Protein AF-A0ABD8AJV1-F1 (afdb_monomer)

Radius of gyration: 17.56 Å; Cα contacts (8 Å, |Δi|>4): 87; chains: 1; bounding box: 35×38×53 Å

Mean predicted aligned error: 6.17 Å

Nearest PDB structures (foldseek):
  8u0g-assembly1_B  TM=7.318E-01  e=7.809E-04  Deinococcus radiodurans R1 = ATCC 13939 = DSM 20539
  7udi-assembly1_B  TM=6.823E-01  e=1.350E-03  Deinococcus radiodurans

Foldseek 3Di:
DVVVVVVVLVVVCVVPVVSVVVVVQVVVVVVVDDPVLVVLVVVLVVLLVLLQVLQCVQEVDDDPLSLVLLQLLCCVPVVDGPVVVCVVLVHDPDDVLSVDDSVSSVSSSVSSNQLSVQCVVVVQHDRVSSSVSD

Solvent-accessible surface area (backbone atoms only — not comparable to full-atom values): 7557 Å² total; per-residue (Å²): 113,66,69,63,50,56,53,48,53,54,50,52,32,68,78,37,59,64,54,50,53,51,51,52,52,50,56,45,45,75,72,70,52,50,70,69,60,50,51,54,51,53,52,47,50,50,47,47,46,56,33,51,51,53,49,42,75,49,44,80,61,82,65,63,55,55,53,50,51,54,31,48,47,41,23,69,78,69,74,35,41,62,65,57,48,28,55,73,73,70,46,87,84,66,61,62,82,82,72,51,57,71,68,64,49,52,53,51,41,49,52,39,49,51,29,37,54,44,35,65,74,69,62,44,59,39,70,77,45,49,57,74,38,96

Secondary structure (DSSP, 8-state):
-HHHHHHHHHHHHHH-THHHHHHHHHHHHHTT--HHHHHHHHHHHHHHHHHHHHHHHHH---SHHHHHHHHHHHHHHHSS-HHHHHHHTT-SSS-TGGGS-HHHHHHHHHHHHHHHHHHHHHT--SHHHHGGG-

Sequence (134 aa):
MWLAQVGKEGIDEIIDPELIIDRALETYLKKGYTREWINQRLQAIQVRKELTDTWQDHSKKQGKECAILTNEITKAWLGMTIREYKDYKGLKKENLRDNIITTELILNMLAEAVTKDITNAINHLGLEENKKSI

Organism: NCBI:txid171284

Structure (mmCIF, N/CA/C/O backbone):
data_AF-A0ABD8AJV1-F1
#
_entry.id   AF-A0ABD8AJV1-F1
#
loop_
_atom_site.group_PDB
_atom_site.id
_atom_site.type_symbol
_atom_site.label_atom_id
_atom_site.label_alt_id
_atom_site.label_comp_id
_atom_site.label_asym_id
_atom_site.label_entity_id
_atom_site.label_seq_id
_atom_site.pdbx_PDB_ins_code
_atom_site.Cartn_x
_atom_site.Cartn_y
_atom_site.Cartn_z
_atom_site.occupancy
_atom_site.B_iso_or_equiv
_atom_site.auth_seq_id
_atom_site.auth_comp_id
_atom_site.auth_asym_id
_atom_site.auth_atom_id
_atom_site.pdbx_PDB_model_num
ATOM 1 N N . MET A 1 1 ? -3.723 -3.968 34.812 1.00 69.69 1 MET A N 1
ATOM 2 C CA . MET A 1 1 ? -4.783 -4.819 34.225 1.00 69.69 1 MET A CA 1
ATOM 3 C C . MET A 1 1 ? -4.869 -4.693 32.699 1.00 69.69 1 MET A C 1
ATOM 5 O O . MET A 1 1 ? -5.103 -5.698 32.054 1.00 69.69 1 MET A O 1
ATOM 9 N N . TRP A 1 2 ? -4.583 -3.523 32.109 1.00 84.81 2 TRP A N 1
ATOM 10 C CA . TRP A 1 2 ? -4.609 -3.300 30.650 1.00 84.81 2 TRP A CA 1
ATOM 11 C C . TRP A 1 2 ? -3.722 -4.250 29.816 1.00 84.81 2 TRP A C 1
ATOM 13 O O . TRP A 1 2 ? -4.202 -4.854 28.868 1.00 84.81 2 TRP A O 1
ATOM 23 N N . LEU A 1 3 ? -2.461 -4.470 30.212 1.00 83.44 3 LEU A N 1
ATOM 24 C CA . LEU A 1 3 ? -1.544 -5.365 29.481 1.00 83.44 3 LEU A CA 1
ATOM 25 C C . LEU A 1 3 ? -2.030 -6.823 29.410 1.00 83.44 3 LEU A C 1
ATOM 27 O O . LEU A 1 3 ? -1.814 -7.489 28.405 1.00 83.44 3 LEU A O 1
ATOM 31 N N . ALA A 1 4 ? -2.700 -7.314 30.457 1.00 83.81 4 ALA A N 1
ATOM 32 C CA . ALA A 1 4 ? -3.247 -8.671 30.478 1.00 83.81 4 ALA A CA 1
ATOM 33 C C . ALA A 1 4 ? -4.450 -8.815 29.532 1.00 83.81 4 ALA A C 1
ATOM 35 O O . ALA A 1 4 ? -4.641 -9.869 28.937 1.00 83.81 4 ALA A O 1
ATOM 36 N N . GLN A 1 5 ? -5.231 -7.745 29.368 1.00 80.75 5 GLN A N 1
ATOM 37 C CA . GLN A 1 5 ? -6.359 -7.711 28.446 1.00 80.75 5 GLN A CA 1
ATOM 38 C C . GLN A 1 5 ? -5.891 -7.657 26.987 1.00 80.75 5 GLN A C 1
ATOM 40 O O . GLN A 1 5 ? -6.308 -8.493 26.197 1.00 80.75 5 GLN A O 1
ATOM 45 N N . VAL A 1 6 ? -4.944 -6.770 26.662 1.00 84.62 6 VAL A N 1
ATOM 46 C CA . VAL A 1 6 ? -4.343 -6.693 25.316 1.00 84.62 6 VAL A CA 1
ATOM 47 C C . VAL A 1 6 ? -3.626 -8.000 24.952 1.00 84.62 6 VAL A C 1
ATOM 49 O O . VAL A 1 6 ? -3.702 -8.459 23.817 1.00 84.62 6 VAL A O 1
ATOM 52 N N . GLY A 1 7 ? -2.954 -8.635 25.921 1.00 84.25 7 GLY A N 1
ATOM 53 C CA . GLY A 1 7 ? -2.319 -9.938 25.718 1.00 84.25 7 GLY A CA 1
ATOM 54 C C . GLY A 1 7 ? -3.323 -11.053 25.419 1.00 84.25 7 GLY A C 1
ATOM 55 O O . GLY A 1 7 ? -3.055 -11.893 24.567 1.00 84.25 7 GLY A O 1
ATOM 56 N N . LYS A 1 8 ? -4.488 -11.042 26.078 1.00 86.31 8 LYS A N 1
ATOM 57 C CA . LYS A 1 8 ? -5.573 -11.983 25.789 1.00 86.31 8 LYS A CA 1
ATOM 58 C C . LYS A 1 8 ? -6.163 -11.749 24.397 1.00 86.31 8 LYS A C 1
ATOM 60 O O . LYS A 1 8 ? -6.253 -12.700 23.635 1.00 86.31 8 LYS A O 1
ATOM 65 N N . GLU A 1 9 ? -6.493 -10.503 24.058 1.00 84.44 9 GLU A N 1
ATOM 66 C CA . GLU A 1 9 ? -7.009 -10.130 22.731 1.00 84.44 9 GLU A CA 1
ATOM 67 C C . GLU A 1 9 ? -6.053 -10.582 21.616 1.00 84.44 9 GLU A C 1
ATOM 69 O O . GLU A 1 9 ? -6.489 -11.146 20.621 1.00 84.44 9 GLU A O 1
ATOM 74 N N . GLY A 1 10 ? -4.739 -10.433 21.815 1.00 85.44 10 GLY A N 1
ATOM 75 C CA . GLY A 1 10 ? -3.739 -10.931 20.869 1.00 85.44 10 GLY A CA 1
ATOM 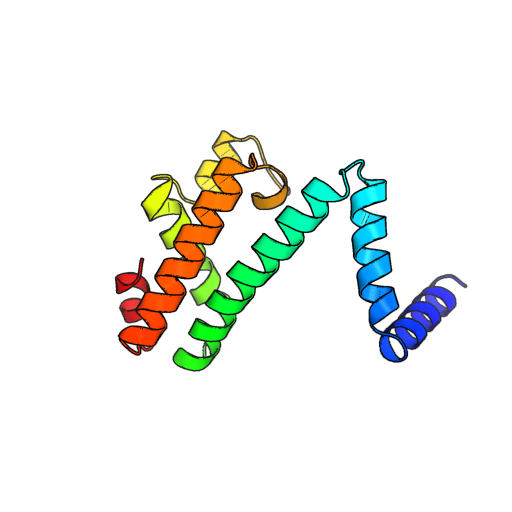76 C C . GLY A 1 10 ? -3.694 -12.460 20.739 1.00 85.44 10 GLY A C 1
ATOM 77 O O . GLY A 1 10 ? -3.458 -12.963 19.647 1.00 85.44 10 GLY A O 1
ATOM 78 N N . ILE A 1 11 ? -3.918 -13.212 21.823 1.00 86.75 11 ILE A N 1
ATOM 79 C CA . ILE A 1 11 ? -4.009 -14.684 21.766 1.00 86.75 11 ILE A CA 1
ATOM 80 C C . ILE A 1 11 ? -5.282 -15.107 21.033 1.00 86.75 11 ILE A C 1
ATOM 82 O O . ILE A 1 11 ? -5.217 -15.977 20.167 1.00 86.75 11 ILE A O 1
ATOM 86 N N . ASP A 1 12 ? -6.411 -14.476 21.354 1.00 87.88 12 ASP A N 1
ATOM 87 C CA . ASP A 1 12 ? -7.696 -14.745 20.711 1.00 87.88 12 ASP A CA 1
ATOM 88 C C . ASP A 1 12 ? -7.599 -14.460 19.196 1.00 87.88 12 ASP A C 1
ATOM 90 O O . ASP A 1 12 ? -8.023 -15.284 18.397 1.00 87.88 12 ASP A O 1
ATOM 94 N N . GLU A 1 13 ? -6.920 -13.381 18.790 1.00 88.44 13 GLU A N 1
ATOM 95 C CA . GLU A 1 13 ? -6.627 -13.041 17.384 1.00 88.44 13 GLU A CA 1
ATOM 96 C C . GLU A 1 13 ? -5.690 -14.030 16.665 1.00 88.44 13 GLU A C 1
ATOM 98 O O . GLU A 1 13 ? -5.756 -14.171 15.445 1.00 88.44 13 GLU A O 1
ATOM 103 N N . ILE A 1 14 ? -4.792 -14.710 17.387 1.00 87.50 14 ILE A N 1
ATOM 104 C CA . ILE A 1 14 ? -3.940 -15.765 16.808 1.00 87.50 14 ILE A CA 1
ATOM 105 C C . ILE A 1 14 ? -4.755 -17.042 16.573 1.00 87.50 14 ILE A C 1
ATOM 107 O O . ILE A 1 14 ? -4.516 -17.752 15.595 1.00 87.50 14 ILE A O 1
ATOM 111 N N . ILE A 1 15 ? -5.686 -17.347 17.480 1.00 90.50 15 ILE A N 1
ATOM 112 C CA . ILE A 1 15 ? -6.565 -18.519 17.393 1.00 90.50 15 ILE A CA 1
ATOM 113 C C . ILE A 1 15 ? -7.638 -18.303 16.321 1.00 90.50 15 ILE A C 1
ATOM 115 O O . ILE A 1 15 ? -7.924 -19.224 15.556 1.00 90.50 15 ILE A O 1
ATOM 119 N N . ASP A 1 16 ? -8.192 -17.094 16.253 1.00 91.25 16 ASP A N 1
ATOM 120 C CA . ASP A 1 16 ? -9.205 -16.674 15.293 1.00 91.25 16 ASP A CA 1
ATOM 121 C C . ASP A 1 16 ? -8.744 -15.420 14.519 1.00 91.25 16 ASP A C 1
ATOM 123 O O . ASP A 1 16 ? -8.984 -14.281 14.938 1.00 91.25 16 ASP A O 1
ATOM 127 N N . PRO A 1 17 ? -8.074 -15.610 13.366 1.00 87.75 17 PRO A N 1
ATOM 128 C CA . PRO A 1 17 ? -7.614 -14.509 12.526 1.00 87.75 17 PRO A CA 1
ATOM 129 C C . PRO A 1 17 ? -8.731 -13.606 11.985 1.00 87.75 17 PRO A C 1
ATOM 131 O O . PRO A 1 17 ? -8.435 -12.473 11.589 1.00 87.75 17 PRO A O 1
ATOM 134 N N . GLU A 1 18 ? -9.995 -14.053 11.950 1.00 88.25 18 GLU A N 1
ATOM 135 C CA . GLU A 1 18 ? -11.116 -13.213 11.499 1.00 88.25 18 GLU A CA 1
ATOM 136 C C . GLU A 1 18 ? -11.318 -12.013 12.434 1.00 88.25 18 GLU A C 1
ATOM 138 O O . GLU A 1 18 ? -11.587 -10.905 11.961 1.00 88.25 18 GLU A O 1
ATOM 143 N N . LEU A 1 19 ? -11.030 -12.172 13.734 1.00 89.06 19 LEU A N 1
ATOM 144 C CA . LEU A 1 19 ? -11.075 -11.082 14.717 1.00 89.06 19 LEU A CA 1
ATOM 145 C C . LEU A 1 19 ? -10.148 -9.914 14.349 1.00 89.06 19 LEU A C 1
ATOM 147 O O . LEU A 1 19 ? -10.471 -8.750 14.606 1.00 89.06 19 LEU A O 1
ATOM 151 N N . ILE A 1 20 ? -9.012 -10.190 13.699 1.00 88.31 20 ILE A N 1
ATOM 152 C CA . ILE A 1 20 ? -8.086 -9.147 13.233 1.00 88.31 20 ILE A CA 1
ATOM 153 C C . ILE A 1 20 ? -8.734 -8.3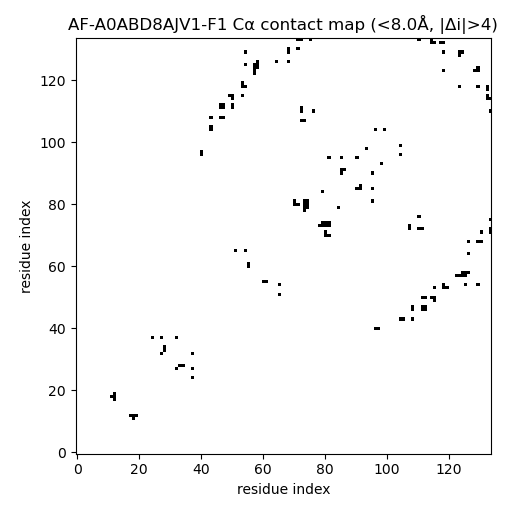18 12.120 1.00 88.31 20 ILE A C 1
ATOM 155 O O . ILE A 1 20 ? -8.590 -7.090 12.100 1.00 88.31 20 ILE A O 1
ATOM 159 N N . ILE A 1 21 ? -9.439 -8.978 11.198 1.00 86.38 21 ILE A N 1
ATOM 160 C CA . ILE A 1 21 ? -10.132 -8.323 10.086 1.00 86.38 21 ILE A CA 1
ATOM 161 C C . ILE A 1 21 ? -11.292 -7.483 10.619 1.00 86.38 21 ILE A C 1
ATOM 163 O O . ILE A 1 21 ? -11.397 -6.305 10.268 1.00 86.38 21 ILE A O 1
ATOM 167 N N . ASP A 1 22 ? -12.091 -8.030 11.532 1.00 88.62 22 ASP A N 1
ATOM 168 C CA . ASP A 1 22 ? -13.197 -7.309 12.162 1.00 88.62 22 ASP A CA 1
ATOM 169 C C . ASP A 1 22 ? -12.715 -6.080 12.934 1.00 88.62 22 ASP A C 1
ATOM 171 O O . ASP A 1 22 ? -13.262 -4.984 12.769 1.00 88.62 22 ASP A O 1
ATOM 175 N N . ARG A 1 23 ? -11.624 -6.200 13.700 1.00 89.19 23 ARG A N 1
ATOM 176 C CA . ARG A 1 23 ? -11.010 -5.057 14.393 1.00 89.19 23 ARG A CA 1
ATOM 177 C C . ARG A 1 23 ? -10.502 -3.999 13.413 1.00 89.19 23 ARG A C 1
ATOM 179 O O . ARG A 1 23 ? -10.633 -2.796 13.673 1.00 89.19 23 ARG A O 1
ATOM 186 N N . ALA A 1 24 ? -9.916 -4.414 12.289 1.00 86.88 24 ALA A N 1
ATOM 187 C CA . ALA A 1 24 ? -9.469 -3.490 11.251 1.00 86.88 24 ALA A CA 1
ATOM 188 C C . ALA A 1 24 ? -10.658 -2.725 10.644 1.00 86.88 24 ALA A C 1
ATOM 190 O O . ALA A 1 24 ? -10.612 -1.493 10.564 1.00 86.88 24 ALA A O 1
ATOM 191 N N . LEU A 1 25 ? -11.744 -3.422 10.296 1.00 90.31 25 LEU A N 1
ATOM 192 C CA . LEU A 1 25 ? -12.984 -2.817 9.801 1.00 90.31 25 LEU A CA 1
ATOM 193 C C . LEU A 1 25 ? -13.585 -1.847 10.825 1.00 90.31 25 LEU A C 1
ATOM 195 O O . LEU A 1 25 ? -13.899 -0.704 10.485 1.00 90.31 25 LEU A O 1
ATOM 199 N N . GLU A 1 26 ? -13.690 -2.261 12.087 1.00 91.50 26 GLU A N 1
ATOM 200 C CA . GLU A 1 26 ? -14.228 -1.435 13.169 1.00 91.50 26 GLU A CA 1
ATOM 201 C C . GLU A 1 26 ? -13.395 -0.161 13.377 1.00 91.50 26 GLU A C 1
ATOM 203 O O . GLU A 1 26 ? -13.942 0.924 13.581 1.00 91.50 26 GLU A O 1
ATOM 208 N N . THR A 1 27 ? -12.069 -0.258 13.251 1.00 91.75 27 THR A N 1
ATOM 209 C CA . THR A 1 27 ? -11.160 0.893 13.346 1.00 91.75 27 THR A CA 1
ATOM 210 C C . THR A 1 27 ? -11.447 1.932 12.264 1.00 91.75 27 THR A C 1
ATOM 212 O O . THR A 1 27 ? -11.459 3.132 12.552 1.00 91.75 27 THR A O 1
ATOM 215 N N . TYR A 1 28 ? -11.701 1.507 11.025 1.00 90.56 28 TYR A N 1
ATOM 216 C CA . TYR A 1 28 ? -12.077 2.434 9.958 1.00 90.56 28 TYR A CA 1
ATOM 217 C C . TYR A 1 28 ? -13.494 2.995 10.144 1.00 90.56 28 TYR A C 1
ATOM 219 O O . TYR A 1 28 ? -13.703 4.191 9.934 1.00 90.56 28 TYR A O 1
ATOM 227 N N . LEU A 1 29 ? -14.451 2.180 10.595 1.00 93.06 29 LEU A N 1
ATOM 228 C CA . LEU A 1 29 ? -15.814 2.638 10.890 1.00 93.06 29 LEU A CA 1
ATOM 229 C C . LEU A 1 29 ? -15.831 3.698 12.000 1.00 93.06 29 LEU A C 1
ATOM 231 O O . LEU A 1 29 ? -16.502 4.719 11.863 1.00 93.06 29 LEU A O 1
ATOM 235 N N . LYS A 1 30 ? -15.031 3.518 13.059 1.00 94.12 30 LYS A N 1
ATOM 236 C CA . LYS A 1 30 ? -14.858 4.500 14.148 1.00 94.12 30 LYS A CA 1
ATOM 237 C C . LYS A 1 30 ? -14.294 5.841 13.666 1.00 94.12 30 LYS A C 1
ATOM 239 O O . LYS A 1 30 ? -14.520 6.859 14.312 1.00 94.12 30 LYS A O 1
ATOM 244 N N . LYS A 1 31 ? -13.594 5.864 12.526 1.00 89.81 31 LYS A N 1
ATOM 245 C CA . LYS A 1 31 ? -13.124 7.096 11.867 1.00 89.81 31 LYS A CA 1
ATOM 246 C C . LYS A 1 31 ? -14.184 7.758 10.974 1.00 89.81 31 LYS A C 1
ATOM 248 O O . LYS A 1 31 ? -13.908 8.809 10.405 1.00 89.81 31 LYS A O 1
ATOM 253 N N . GLY A 1 32 ? -15.378 7.174 10.858 1.00 92.44 32 GLY A N 1
ATOM 254 C CA . GLY A 1 32 ? -16.497 7.716 10.083 1.00 92.44 32 GLY A CA 1
ATOM 255 C C . GLY A 1 32 ? -16.500 7.330 8.602 1.00 92.44 32 GLY A C 1
ATOM 256 O O . GLY A 1 32 ? -17.280 7.891 7.834 1.00 92.44 32 GLY A O 1
ATOM 257 N N . TYR A 1 33 ? -15.652 6.389 8.177 1.00 91.94 33 TYR A N 1
ATOM 258 C CA . TYR A 1 33 ? -15.638 5.926 6.788 1.00 91.94 33 TYR A CA 1
ATOM 259 C C . TYR A 1 33 ? -16.803 4.975 6.493 1.00 91.94 33 TYR A C 1
ATOM 261 O O . TYR A 1 33 ? -17.207 4.172 7.334 1.00 91.94 33 TYR A O 1
ATOM 269 N N . THR A 1 34 ? -17.333 5.037 5.270 1.00 92.88 34 THR A N 1
ATOM 270 C CA . THR A 1 34 ? -18.380 4.112 4.816 1.00 92.88 34 THR A CA 1
ATOM 271 C C . THR A 1 34 ? -17.791 2.733 4.523 1.00 92.88 34 THR A C 1
ATOM 273 O O . THR A 1 34 ? -16.632 2.613 4.132 1.00 92.88 34 THR A O 1
ATOM 276 N N . ARG A 1 35 ? -18.601 1.673 4.649 1.00 91.00 35 ARG A N 1
ATOM 277 C CA . ARG A 1 35 ? -18.177 0.304 4.297 1.00 91.00 35 ARG A CA 1
ATOM 278 C C . ARG A 1 35 ? -17.655 0.204 2.862 1.00 91.00 35 ARG A C 1
ATOM 280 O O . ARG A 1 35 ? -16.642 -0.438 2.630 1.00 91.00 35 ARG A O 1
ATOM 287 N N . GLU A 1 36 ? -18.312 0.890 1.929 1.00 91.50 36 GLU A N 1
ATOM 288 C CA . GLU A 1 36 ? -17.888 0.947 0.528 1.00 91.50 36 GLU A CA 1
ATOM 289 C C . GLU A 1 36 ? -16.484 1.548 0.381 1.00 91.50 36 GLU A C 1
ATOM 291 O O . GLU A 1 36 ? -15.613 0.960 -0.255 1.00 91.50 36 GLU A O 1
ATOM 296 N N . TRP A 1 37 ? -16.227 2.681 1.040 1.00 92.50 37 TRP A N 1
ATOM 297 C CA . TRP A 1 37 ? -14.907 3.307 1.035 1.00 92.50 37 TRP A CA 1
ATOM 298 C C . TRP A 1 37 ? -13.838 2.371 1.613 1.00 92.50 37 TRP A C 1
ATOM 300 O O . TRP A 1 37 ? -12.752 2.242 1.050 1.00 92.50 37 TRP A O 1
ATOM 310 N N . ILE A 1 38 ? -14.157 1.675 2.710 1.00 92.06 38 ILE A N 1
ATOM 311 C CA . ILE A 1 38 ? -13.243 0.728 3.362 1.00 92.06 38 ILE A CA 1
ATOM 312 C C . ILE A 1 38 ? -12.907 -0.425 2.415 1.00 92.06 38 ILE A C 1
ATOM 314 O O . ILE A 1 38 ? -11.732 -0.733 2.224 1.00 92.06 38 ILE A O 1
ATOM 318 N N . ASN A 1 39 ? -13.914 -1.009 1.764 1.00 91.06 39 ASN A N 1
ATOM 319 C CA . ASN A 1 39 ? -13.726 -2.097 0.806 1.00 91.06 39 ASN A CA 1
ATOM 320 C C . ASN A 1 39 ? -12.809 -1.683 -0.352 1.00 91.06 39 ASN A C 1
ATOM 322 O O . ASN A 1 39 ? -11.881 -2.417 -0.691 1.00 91.06 39 ASN A O 1
ATOM 326 N N . GLN A 1 40 ? -12.997 -0.480 -0.902 1.00 91.38 40 GLN A N 1
ATOM 327 C CA . GLN A 1 40 ? -12.125 0.055 -1.954 1.00 91.38 40 GLN A CA 1
ATOM 328 C C . GLN A 1 40 ? -10.671 0.198 -1.479 1.00 91.38 40 GLN A C 1
ATOM 330 O O . GLN A 1 40 ? -9.737 -0.126 -2.216 1.00 91.38 40 GLN A O 1
ATOM 335 N N . ARG A 1 41 ? -10.441 0.646 -0.236 1.00 91.00 41 ARG A N 1
ATOM 336 C CA . ARG A 1 41 ? -9.080 0.733 0.325 1.00 91.00 41 ARG A CA 1
ATOM 337 C C . ARG A 1 41 ? -8.457 -0.630 0.575 1.00 91.00 41 ARG A C 1
ATOM 339 O O . ARG A 1 41 ? -7.273 -0.794 0.295 1.00 91.00 41 ARG A O 1
ATOM 346 N N . LEU A 1 42 ? -9.230 -1.603 1.048 1.00 90.56 42 LEU A N 1
ATOM 347 C CA . LEU A 1 42 ? -8.747 -2.970 1.237 1.00 90.56 42 LEU A CA 1
ATOM 348 C C . LEU A 1 42 ? -8.338 -3.602 -0.100 1.00 90.56 42 LEU A C 1
ATOM 350 O O . LEU A 1 42 ? -7.250 -4.167 -0.194 1.00 90.56 42 LEU A O 1
ATOM 354 N N . GLN A 1 43 ? -9.132 -3.413 -1.158 1.00 91.81 43 GLN A N 1
ATOM 355 C CA . GLN A 1 43 ? -8.769 -3.845 -2.513 1.00 91.81 43 GLN A CA 1
ATOM 356 C C . GLN A 1 43 ? -7.491 -3.159 -3.012 1.00 91.81 43 GLN A C 1
ATOM 358 O O . GLN A 1 43 ? -6.598 -3.815 -3.544 1.00 91.81 43 GLN A O 1
ATOM 363 N N . ALA A 1 44 ? -7.350 -1.851 -2.791 1.00 91.25 44 ALA A N 1
ATOM 364 C CA . ALA A 1 44 ? -6.140 -1.128 -3.176 1.00 91.25 44 ALA A CA 1
ATOM 365 C C . ALA A 1 44 ? -4.890 -1.585 -2.407 1.00 91.25 44 ALA A C 1
ATOM 367 O O . ALA A 1 44 ? -3.782 -1.551 -2.946 1.00 91.25 44 ALA A O 1
ATOM 368 N N . ILE A 1 45 ? -5.041 -1.989 -1.142 1.00 90.56 45 ILE A N 1
ATOM 369 C CA . ILE A 1 45 ? -3.954 -2.581 -0.352 1.00 90.56 45 ILE A CA 1
ATOM 370 C C . ILE A 1 45 ? -3.565 -3.939 -0.936 1.00 90.56 45 ILE A C 1
ATOM 372 O O . ILE A 1 45 ? -2.370 -4.200 -1.077 1.00 90.56 45 ILE A O 1
ATOM 376 N N . GLN A 1 46 ? -4.547 -4.762 -1.306 1.00 91.94 46 GLN A N 1
ATOM 377 C CA . GLN A 1 46 ? -4.318 -6.068 -1.917 1.00 91.94 46 GLN A CA 1
ATOM 378 C C . GLN A 1 46 ? -3.542 -5.950 -3.236 1.00 91.94 46 GLN A C 1
ATOM 380 O O . GLN A 1 46 ? -2.498 -6.580 -3.376 1.00 91.94 46 GLN A O 1
ATOM 385 N N . VAL A 1 47 ? -3.971 -5.075 -4.154 1.00 92.88 47 VAL A N 1
ATOM 386 C CA . VAL A 1 47 ? -3.276 -4.855 -5.440 1.00 92.88 47 VAL A CA 1
ATOM 387 C C . VAL A 1 47 ? -1.823 -4.419 -5.231 1.00 92.88 47 VAL A C 1
ATOM 389 O O . VAL A 1 47 ? -0.910 -4.975 -5.841 1.00 92.88 47 VAL A O 1
ATOM 392 N N . ARG A 1 48 ? -1.576 -3.475 -4.313 1.00 90.94 48 ARG A N 1
ATOM 393 C CA . ARG A 1 48 ? -0.205 -3.060 -3.983 1.00 90.94 48 ARG A CA 1
ATOM 394 C C . ARG A 1 48 ? 0.616 -4.214 -3.419 1.00 90.94 48 ARG A C 1
ATOM 396 O O . ARG A 1 48 ? 1.793 -4.335 -3.747 1.00 90.94 48 ARG A O 1
ATOM 403 N N . LYS A 1 49 ? 0.016 -5.019 -2.539 1.00 91.25 49 LYS A N 1
ATOM 404 C CA . LYS A 1 49 ? 0.696 -6.145 -1.902 1.00 91.25 49 LYS A CA 1
ATOM 405 C C . LYS A 1 49 ? 1.162 -7.153 -2.948 1.00 91.25 49 LYS A C 1
ATOM 407 O O . LYS A 1 49 ? 2.324 -7.531 -2.927 1.00 91.25 49 LYS A O 1
ATOM 412 N N . GLU A 1 50 ? 0.311 -7.486 -3.911 1.00 92.31 50 GLU A N 1
ATOM 413 C CA . GLU A 1 50 ? 0.673 -8.393 -5.004 1.00 92.31 50 GLU A CA 1
ATOM 414 C C . GLU A 1 50 ? 1.864 -7.890 -5.828 1.00 92.31 50 GLU A C 1
ATOM 416 O O . GLU A 1 50 ? 2.747 -8.674 -6.176 1.00 92.31 50 GLU A O 1
ATOM 421 N N . LEU A 1 51 ? 1.921 -6.587 -6.115 1.00 90.00 51 LEU A N 1
ATOM 422 C CA . LEU A 1 51 ? 3.071 -5.989 -6.792 1.00 90.00 51 LEU A CA 1
ATOM 423 C C . LEU A 1 51 ? 4.342 -6.078 -5.936 1.00 90.00 51 LEU A C 1
ATOM 425 O O . LEU A 1 51 ? 5.396 -6.484 -6.424 1.00 90.00 51 LEU A O 1
ATOM 429 N N . THR A 1 52 ? 4.258 -5.711 -4.654 1.00 89.38 52 THR A N 1
ATOM 430 C CA . THR A 1 52 ? 5.428 -5.748 -3.768 1.00 89.38 52 THR A CA 1
ATOM 431 C C . THR A 1 52 ? 5.925 -7.165 -3.506 1.00 89.38 52 THR A C 1
ATOM 433 O O . THR A 1 52 ? 7.136 -7.352 -3.411 1.00 89.38 52 THR A O 1
ATOM 436 N N . ASP A 1 53 ? 5.018 -8.140 -3.433 1.00 89.25 53 ASP A N 1
ATOM 437 C CA . ASP A 1 53 ? 5.341 -9.561 -3.291 1.00 89.25 53 ASP A CA 1
ATOM 438 C C . ASP A 1 53 ? 6.056 -10.059 -4.561 1.00 89.25 53 ASP A C 1
ATOM 440 O O . ASP A 1 53 ? 7.116 -10.674 -4.467 1.00 89.25 53 ASP A O 1
ATOM 444 N N . THR A 1 54 ? 5.578 -9.662 -5.749 1.00 87.81 54 THR A N 1
ATOM 445 C CA . THR A 1 54 ? 6.235 -9.970 -7.036 1.00 87.81 54 THR A CA 1
ATOM 446 C C . THR A 1 54 ? 7.678 -9.456 -7.071 1.00 87.81 54 THR A C 1
ATOM 448 O O . THR A 1 54 ? 8.611 -10.189 -7.398 1.00 87.81 54 THR A O 1
ATOM 451 N N . TRP A 1 55 ? 7.910 -8.199 -6.679 1.00 85.50 55 TRP A N 1
ATOM 452 C CA . TRP A 1 55 ? 9.273 -7.664 -6.614 1.00 85.50 55 TRP A CA 1
ATOM 453 C C . TRP A 1 55 ? 10.135 -8.367 -5.574 1.00 85.50 55 TRP A C 1
ATOM 455 O O . TRP A 1 55 ? 11.317 -8.605 -5.820 1.00 85.50 55 TRP A O 1
ATOM 465 N N . GLN A 1 56 ? 9.563 -8.696 -4.418 1.00 84.19 56 GLN A N 1
ATOM 466 C CA . GLN A 1 56 ? 10.268 -9.394 -3.353 1.00 84.19 56 GLN A CA 1
ATOM 467 C C . GLN A 1 56 ? 10.765 -10.769 -3.812 1.00 84.19 56 GLN A C 1
ATOM 469 O O . GLN A 1 56 ? 11.923 -11.112 -3.542 1.00 84.19 56 GLN A O 1
ATOM 474 N N . ASP A 1 57 ? 9.928 -11.510 -4.532 1.00 84.06 57 ASP A N 1
ATOM 475 C CA . ASP A 1 57 ? 10.279 -12.812 -5.097 1.00 84.06 57 ASP A CA 1
ATOM 476 C C . ASP A 1 57 ? 11.401 -12.688 -6.143 1.00 84.06 57 ASP A C 1
ATOM 478 O O . ASP A 1 57 ? 12.290 -13.540 -6.211 1.00 84.06 57 ASP A O 1
ATOM 482 N N . HIS A 1 58 ? 11.426 -11.582 -6.894 1.00 76.31 58 HIS A N 1
ATOM 483 C CA . HIS A 1 58 ? 12.404 -11.332 -7.955 1.00 76.31 58 HIS A CA 1
ATOM 484 C C . HIS A 1 58 ? 13.742 -10.739 -7.466 1.00 76.31 58 HIS A C 1
ATOM 486 O O . HIS A 1 58 ? 14.781 -11.016 -8.067 1.00 76.31 58 HIS A O 1
ATOM 492 N N . SER A 1 59 ? 13.777 -9.915 -6.409 1.00 66.62 59 SER A N 1
ATOM 493 C CA . SER A 1 59 ? 14.987 -9.144 -6.044 1.00 66.62 59 SER A CA 1
ATOM 494 C C . SER A 1 59 ? 15.614 -9.454 -4.678 1.00 66.62 59 SER A C 1
ATOM 496 O O . SER A 1 59 ? 16.727 -8.989 -4.417 1.00 66.62 59 SER A O 1
ATOM 498 N N . LYS A 1 60 ? 14.978 -10.252 -3.802 1.00 62.72 60 LYS A N 1
ATOM 499 C CA . LYS A 1 60 ? 15.482 -10.654 -2.459 1.00 62.72 60 LYS A CA 1
ATOM 500 C C . LYS A 1 60 ? 15.974 -9.506 -1.536 1.00 62.72 60 LYS A C 1
ATOM 502 O O . LYS A 1 60 ? 16.541 -9.786 -0.479 1.00 62.72 60 LYS A O 1
ATOM 507 N N . LYS A 1 61 ? 15.763 -8.224 -1.873 1.00 58.03 61 LYS A N 1
ATOM 508 C CA . LYS A 1 61 ? 16.171 -7.038 -1.086 1.00 58.03 61 LYS A CA 1
ATOM 509 C C . LYS A 1 61 ? 14.950 -6.178 -0.757 1.00 58.03 61 LYS A C 1
ATOM 511 O O . LYS A 1 61 ? 14.277 -5.668 -1.642 1.00 58.03 61 LYS A O 1
ATOM 516 N N . GLN A 1 62 ? 14.643 -6.029 0.534 1.00 66.75 62 GLN A N 1
ATOM 517 C CA . GLN A 1 62 ? 13.321 -5.575 0.983 1.00 66.75 62 GLN A CA 1
ATOM 518 C C . GLN A 1 62 ? 13.253 -4.124 1.483 1.00 66.75 62 GLN A C 1
ATOM 520 O O . GLN A 1 62 ? 14.165 -3.585 2.114 1.00 66.75 62 GLN A O 1
ATOM 525 N N . GLY A 1 63 ? 12.092 -3.509 1.235 1.00 68.94 63 GLY A N 1
ATOM 526 C CA . GLY A 1 63 ? 11.611 -2.280 1.869 1.00 68.94 63 GLY A CA 1
ATOM 527 C C . GLY A 1 63 ? 11.973 -0.998 1.125 1.00 68.94 63 GLY A C 1
ATOM 528 O O . GLY A 1 63 ? 11.087 -0.285 0.654 1.00 68.94 63 GLY A O 1
ATOM 529 N N . LYS A 1 64 ? 13.270 -0.694 1.001 1.00 76.88 64 LYS A N 1
ATOM 530 C CA . LYS A 1 64 ? 13.722 0.559 0.364 1.00 76.88 64 LYS A CA 1
ATOM 531 C C . LYS A 1 64 ? 13.470 0.570 -1.144 1.00 76.88 64 LYS A C 1
ATOM 533 O O . LYS A 1 64 ? 13.020 1.582 -1.667 1.00 76.88 64 LYS A O 1
ATOM 538 N N . GLU A 1 65 ? 13.712 -0.551 -1.819 1.00 78.62 65 GLU A N 1
ATOM 539 C CA . GLU A 1 65 ? 13.491 -0.684 -3.266 1.00 78.62 65 GLU A CA 1
ATOM 540 C C . GLU A 1 65 ? 12.003 -0.566 -3.617 1.00 78.62 65 GLU A C 1
ATOM 542 O O . GLU A 1 65 ? 11.650 0.219 -4.492 1.00 78.62 65 GLU A O 1
ATOM 547 N N . CYS A 1 66 ? 11.113 -1.227 -2.865 1.00 82.06 66 CYS A N 1
ATOM 548 C CA . CYS A 1 66 ? 9.666 -1.101 -3.065 1.00 82.06 66 CYS A CA 1
ATOM 549 C C . CYS A 1 66 ? 9.178 0.339 -2.869 1.00 82.06 66 CYS A C 1
ATOM 551 O O . CYS A 1 66 ? 8.325 0.805 -3.621 1.00 82.06 66 CYS A O 1
ATOM 553 N N . ALA A 1 67 ? 9.722 1.068 -1.887 1.00 84.25 67 ALA A N 1
ATOM 554 C CA . ALA A 1 67 ? 9.377 2.473 -1.680 1.00 84.25 67 ALA A CA 1
ATOM 555 C C . ALA A 1 67 ? 9.815 3.356 -2.861 1.00 84.25 67 ALA A C 1
ATOM 557 O O . ALA A 1 67 ? 9.060 4.240 -3.263 1.00 84.25 67 ALA A O 1
ATOM 558 N N . ILE A 1 68 ? 10.995 3.094 -3.437 1.00 84.31 68 ILE A 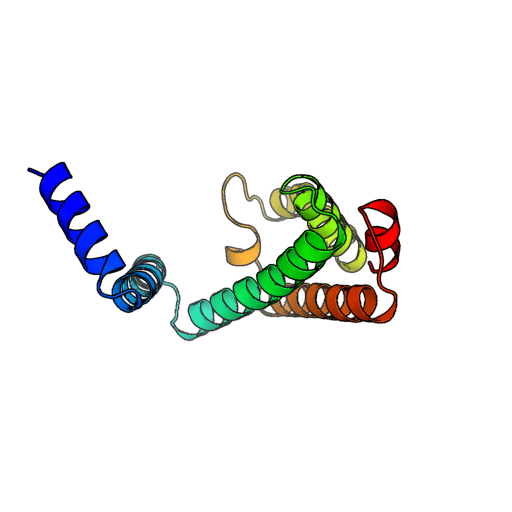N 1
ATOM 559 C CA . ILE A 1 68 ? 11.484 3.787 -4.637 1.00 84.31 68 ILE A CA 1
ATOM 560 C C . ILE A 1 68 ? 10.574 3.477 -5.827 1.00 84.31 68 ILE A C 1
ATOM 562 O O . ILE A 1 68 ? 10.055 4.403 -6.437 1.00 84.31 68 ILE A O 1
ATOM 566 N N . LEU A 1 69 ? 10.315 2.200 -6.116 1.00 84.38 69 LEU A N 1
ATOM 567 C CA . LEU A 1 69 ? 9.501 1.791 -7.265 1.00 84.38 69 LEU A CA 1
ATOM 568 C C . LEU A 1 69 ? 8.059 2.302 -7.165 1.00 84.38 69 LEU A C 1
ATOM 570 O O . LEU A 1 69 ? 7.528 2.838 -8.129 1.00 84.38 69 LEU A O 1
ATOM 574 N N . THR A 1 70 ? 7.443 2.243 -5.982 1.00 85.88 70 THR A N 1
ATOM 575 C CA . THR A 1 70 ? 6.094 2.804 -5.770 1.00 85.88 70 THR A CA 1
ATOM 576 C C . THR A 1 70 ? 6.074 4.319 -6.004 1.00 85.88 70 THR A C 1
ATOM 578 O O . THR A 1 70 ? 5.105 4.872 -6.532 1.00 85.88 70 THR A O 1
ATOM 581 N N . ASN A 1 71 ? 7.143 5.014 -5.610 1.00 89.12 71 ASN A N 1
ATOM 582 C CA . ASN A 1 71 ? 7.281 6.442 -5.862 1.00 89.12 71 ASN A CA 1
ATOM 583 C C . ASN A 1 71 ? 7.481 6.751 -7.354 1.00 89.12 71 ASN A C 1
ATOM 585 O O . ASN A 1 71 ? 6.897 7.719 -7.833 1.00 89.12 71 ASN A O 1
ATOM 589 N N . GLU A 1 72 ? 8.242 5.930 -8.083 1.00 88.75 72 GLU A N 1
ATOM 590 C CA . GLU A 1 72 ? 8.392 6.054 -9.540 1.00 88.75 72 GLU A CA 1
ATOM 591 C C . GLU A 1 72 ? 7.068 5.802 -10.268 1.00 88.75 72 GLU A C 1
ATOM 593 O O . GLU A 1 72 ? 6.707 6.607 -11.118 1.00 88.75 72 GLU A O 1
ATOM 598 N N . ILE A 1 73 ? 6.285 4.788 -9.870 1.00 87.31 73 ILE A N 1
ATOM 599 C CA . ILE A 1 73 ? 4.927 4.571 -10.402 1.00 87.31 73 ILE A CA 1
ATOM 600 C C . ILE A 1 73 ? 4.095 5.834 -10.223 1.00 87.31 73 ILE A C 1
ATOM 602 O O . ILE A 1 73 ? 3.536 6.355 -11.182 1.00 87.31 73 ILE A O 1
ATOM 606 N N . THR A 1 74 ? 4.056 6.365 -8.999 1.00 86.25 74 THR A N 1
ATOM 607 C CA . THR A 1 74 ? 3.277 7.571 -8.681 1.00 86.25 74 THR A CA 1
ATOM 608 C C . THR A 1 74 ? 3.705 8.745 -9.563 1.00 86.25 74 THR A C 1
ATOM 610 O O . THR A 1 74 ? 2.866 9.437 -10.135 1.00 86.25 74 THR A O 1
ATOM 613 N N . LYS A 1 75 ? 5.015 8.927 -9.735 1.00 90.06 75 LYS A N 1
ATOM 614 C CA . LYS A 1 75 ? 5.590 9.977 -10.573 1.00 90.06 75 LYS A CA 1
ATOM 615 C C . LYS A 1 75 ? 5.283 9.790 -12.059 1.00 90.06 75 LYS A C 1
ATOM 617 O O . LYS A 1 75 ? 5.047 10.789 -12.730 1.00 90.06 75 LYS A O 1
ATOM 622 N N . ALA A 1 76 ? 5.258 8.561 -12.564 1.00 87.00 76 ALA A N 1
ATOM 623 C CA . ALA A 1 76 ? 4.994 8.276 -13.971 1.00 87.00 76 ALA A CA 1
ATOM 624 C C . ALA A 1 76 ? 3.598 8.745 -14.408 1.00 87.00 76 ALA A C 1
ATOM 626 O O . ALA A 1 76 ? 3.459 9.305 -15.493 1.00 87.00 76 ALA A O 1
ATOM 627 N N . TRP A 1 77 ? 2.576 8.589 -13.557 1.00 83.12 77 TRP A N 1
ATOM 628 C CA . TRP A 1 77 ? 1.203 8.967 -13.915 1.00 83.12 77 TRP A CA 1
ATOM 629 C C . TRP A 1 77 ? 0.746 10.323 -13.345 1.00 83.12 77 TRP A C 1
ATOM 631 O O . TRP A 1 77 ? -0.026 11.013 -14.009 1.00 83.12 77 TRP A O 1
ATOM 641 N N . LEU A 1 78 ? 1.215 10.748 -12.160 1.00 83.25 78 LEU A N 1
ATOM 642 C CA . LEU A 1 78 ? 0.886 12.073 -11.589 1.00 83.25 78 LEU A CA 1
ATOM 643 C C . LEU A 1 78 ? 1.861 13.181 -11.986 1.00 83.25 78 LEU A C 1
ATOM 645 O O . LEU A 1 78 ? 1.580 14.351 -11.735 1.00 83.25 78 LEU A O 1
ATOM 649 N N . GLY A 1 79 ? 3.042 12.840 -12.505 1.00 87.38 79 GLY A N 1
ATOM 650 C CA . GLY A 1 79 ? 4.143 13.791 -12.675 1.00 87.38 79 GLY A CA 1
ATOM 651 C C . GLY A 1 79 ? 4.766 14.271 -11.356 1.00 87.38 79 GLY A C 1
ATOM 652 O O . GLY A 1 79 ? 5.657 15.115 -11.380 1.00 87.38 79 GLY A O 1
ATOM 653 N N . MET A 1 80 ? 4.318 13.745 -10.209 1.00 90.81 80 MET A N 1
ATOM 654 C CA . MET A 1 80 ? 4.743 14.144 -8.866 1.00 90.81 80 MET A CA 1
ATOM 655 C C . MET A 1 80 ? 5.144 12.923 -8.041 1.00 90.81 80 MET A C 1
ATOM 657 O O . MET A 1 80 ? 4.513 11.868 -8.104 1.00 90.81 80 MET A O 1
ATOM 661 N N . THR A 1 81 ? 6.166 13.073 -7.208 1.00 90.56 81 THR A N 1
ATOM 662 C CA . THR A 1 81 ? 6.496 12.081 -6.181 1.00 90.56 81 THR A CA 1
ATOM 663 C C . THR A 1 81 ? 5.412 12.024 -5.102 1.00 90.56 81 THR A C 1
ATOM 665 O O . THR A 1 81 ? 4.662 12.978 -4.885 1.00 90.56 81 THR A O 1
ATOM 668 N N . ILE A 1 82 ? 5.373 10.929 -4.338 1.00 89.19 82 ILE A N 1
ATOM 669 C CA . ILE A 1 82 ? 4.451 10.760 -3.203 1.00 89.19 82 ILE A CA 1
ATOM 670 C C . ILE A 1 82 ? 4.590 11.918 -2.208 1.00 89.19 82 ILE A C 1
ATOM 672 O O . ILE A 1 82 ? 3.598 12.364 -1.636 1.00 89.19 82 ILE A O 1
ATOM 676 N N . ARG A 1 83 ? 5.817 12.406 -1.987 1.00 90.62 83 ARG A N 1
ATOM 677 C CA . ARG A 1 83 ? 6.078 13.521 -1.072 1.00 90.62 83 ARG A CA 1
ATOM 678 C C . ARG A 1 83 ? 5.502 14.829 -1.604 1.00 90.62 83 ARG A C 1
ATOM 680 O O . ARG A 1 83 ? 4.738 15.463 -0.890 1.00 90.62 83 ARG A O 1
ATOM 687 N N . GLU A 1 84 ? 5.818 15.194 -2.843 1.00 91.75 84 GLU A N 1
ATOM 688 C CA . GLU A 1 84 ? 5.314 16.434 -3.449 1.00 91.75 84 GLU A CA 1
ATOM 689 C C . GLU A 1 84 ? 3.787 16.428 -3.532 1.00 91.75 84 GLU A C 1
ATOM 691 O O . GLU A 1 84 ? 3.135 17.445 -3.305 1.00 91.75 84 GLU A O 1
ATOM 696 N N . TYR A 1 85 ? 3.199 15.264 -3.799 1.00 91.19 85 TYR A N 1
ATOM 697 C CA . TYR A 1 85 ? 1.756 15.125 -3.874 1.00 91.19 85 TYR A CA 1
ATOM 698 C C . TYR A 1 85 ? 1.076 15.182 -2.494 1.00 91.19 85 TYR A C 1
ATOM 700 O O . TYR A 1 85 ? -0.004 15.761 -2.355 1.00 91.19 85 TYR A O 1
ATOM 708 N N . LYS A 1 86 ? 1.723 14.660 -1.441 1.00 93.06 86 LYS A N 1
ATOM 709 C CA . LYS A 1 86 ? 1.292 14.894 -0.052 1.00 93.06 86 LYS A CA 1
ATOM 710 C C . LYS A 1 86 ? 1.353 16.374 0.31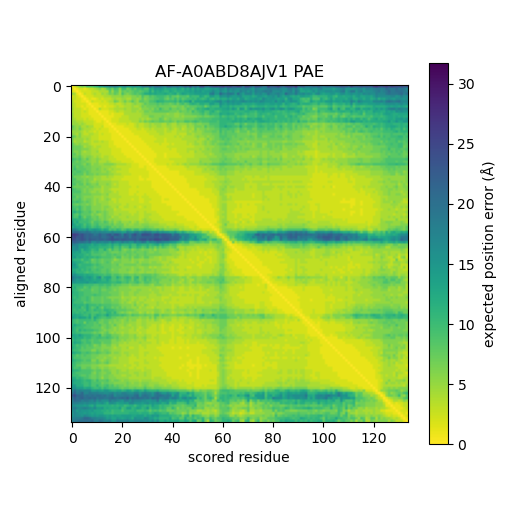1 1.00 93.06 86 LYS A C 1
ATOM 712 O O . LYS A 1 86 ? 0.383 16.878 0.872 1.00 93.06 86 LYS A O 1
ATOM 717 N N . ASP A 1 87 ? 2.438 17.058 -0.048 1.00 93.19 87 ASP A N 1
ATOM 718 C CA . ASP A 1 87 ? 2.606 18.492 0.201 1.00 93.19 87 ASP A CA 1
ATOM 719 C C . ASP A 1 87 ? 1.519 19.304 -0.531 1.00 93.19 87 ASP A C 1
ATOM 721 O O . ASP A 1 87 ? 0.886 20.168 0.074 1.00 93.19 87 ASP A O 1
ATOM 725 N N . TYR A 1 88 ? 1.211 18.957 -1.787 1.00 91.94 88 TYR A N 1
ATOM 726 C CA . TYR A 1 88 ? 0.122 19.559 -2.568 1.00 91.94 88 TYR A CA 1
ATOM 727 C C . TYR A 1 88 ? -1.259 19.385 -1.913 1.00 91.94 88 TYR A C 1
ATOM 729 O O . TYR A 1 88 ? -2.060 20.318 -1.896 1.00 91.94 88 TYR A O 1
ATOM 737 N N . LYS A 1 89 ? -1.537 18.211 -1.331 1.00 91.06 89 LYS A N 1
ATOM 738 C CA . LYS A 1 89 ? -2.789 17.926 -0.602 1.00 91.06 89 LYS A CA 1
ATOM 739 C C . LYS A 1 89 ? -2.774 18.444 0.849 1.00 91.06 89 LYS A C 1
ATOM 741 O O . LYS A 1 89 ? -3.761 18.268 1.558 1.00 91.06 89 LYS A O 1
ATOM 746 N N . GLY A 1 90 ? -1.679 19.054 1.312 1.00 94.00 90 GLY A N 1
ATOM 747 C CA . GLY A 1 90 ? -1.533 19.546 2.687 1.00 94.00 90 GLY A CA 1
ATOM 748 C C . GLY A 1 90 ? -1.390 18.448 3.750 1.00 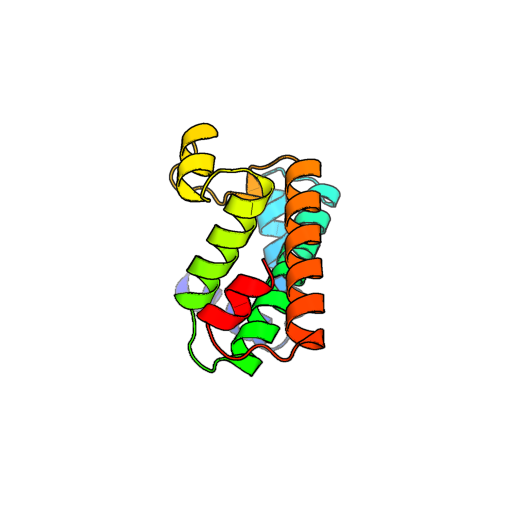94.00 90 GLY A C 1
ATOM 749 O O . GLY A 1 90 ? -1.651 18.698 4.927 1.00 94.00 90 GLY A O 1
ATOM 750 N N . LEU A 1 91 ? -0.985 17.237 3.358 1.00 93.44 91 LEU A N 1
ATOM 751 C CA . LEU A 1 91 ? -0.828 16.079 4.243 1.00 93.44 91 LEU A CA 1
ATOM 752 C C . LEU A 1 91 ? 0.573 16.058 4.862 1.00 93.44 91 LEU A C 1
ATOM 754 O O . LEU A 1 91 ? 1.573 16.183 4.158 1.00 93.44 91 LEU A O 1
ATOM 758 N N . LYS A 1 92 ? 0.668 15.825 6.174 1.00 88.12 92 LYS A N 1
ATOM 759 C CA . LYS A 1 92 ? 1.948 15.750 6.901 1.00 88.12 92 LYS A CA 1
ATOM 760 C C . LYS A 1 92 ? 2.291 14.321 7.306 1.00 88.12 92 LYS A C 1
ATOM 762 O O . LYS A 1 92 ? 3.336 13.794 6.932 1.00 88.12 92 LYS A O 1
ATOM 767 N N . LYS A 1 93 ? 1.422 13.692 8.098 1.00 88.12 93 LYS A N 1
ATOM 768 C CA . LYS A 1 93 ? 1.615 12.329 8.640 1.00 88.12 93 LYS A CA 1
ATOM 769 C C . LYS A 1 93 ? 0.593 11.337 8.102 1.00 88.12 93 LYS A C 1
ATOM 771 O O . LYS A 1 93 ? 0.734 10.132 8.290 1.00 88.12 93 LYS A O 1
ATOM 776 N N . GLU A 1 94 ? -0.425 11.846 7.434 1.00 88.56 94 GLU A N 1
ATOM 777 C CA . GLU A 1 94 ? -1.539 11.093 6.915 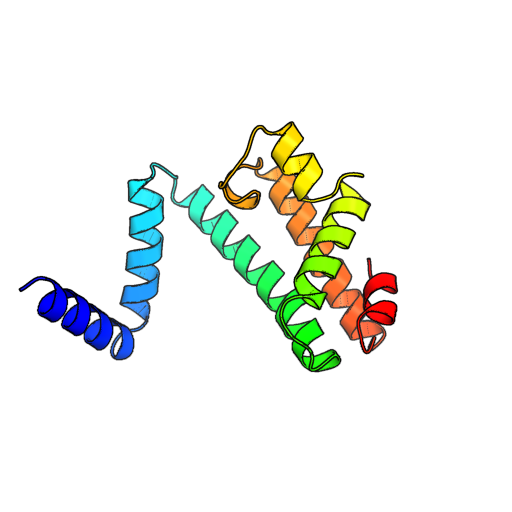1.00 88.56 94 GLU A CA 1
ATOM 778 C C . GLU A 1 94 ? -1.091 10.166 5.778 1.00 88.56 94 GLU A C 1
ATOM 780 O O . GLU A 1 94 ? -0.135 10.425 5.025 1.00 88.56 94 GLU A O 1
ATOM 785 N N . ASN A 1 95 ? -1.788 9.038 5.666 1.00 87.31 95 ASN A N 1
ATOM 786 C CA . ASN A 1 95 ? -1.607 8.118 4.558 1.00 87.31 95 ASN A CA 1
ATOM 787 C C . ASN A 1 95 ? -2.191 8.751 3.290 1.00 87.31 95 ASN A C 1
ATOM 789 O O . ASN A 1 95 ? -3.339 9.185 3.289 1.00 87.31 95 ASN A O 1
ATOM 793 N N . LEU A 1 96 ? -1.414 8.786 2.206 1.00 88.81 96 LEU A N 1
ATOM 794 C CA . LEU A 1 96 ? -1.878 9.376 0.955 1.00 88.81 96 LEU A CA 1
ATOM 795 C C . LEU A 1 96 ? -3.088 8.621 0.387 1.00 88.81 96 LEU A C 1
ATOM 797 O O . LEU A 1 96 ? -4.064 9.251 0.005 1.00 88.81 96 LEU A O 1
ATOM 801 N N . ARG A 1 97 ? -3.063 7.281 0.388 1.00 88.38 97 ARG A N 1
ATOM 802 C CA . ARG A 1 97 ? -4.146 6.455 -0.169 1.00 88.38 97 ARG A CA 1
ATOM 803 C C . ARG A 1 97 ? -5.462 6.657 0.566 1.00 88.38 97 ARG A C 1
ATOM 805 O O . ARG A 1 97 ? -6.499 6.613 -0.074 1.00 88.38 97 ARG A O 1
ATOM 812 N N . ASP A 1 98 ? -5.426 6.965 1.858 1.00 88.56 98 ASP A N 1
ATOM 813 C CA . ASP A 1 98 ? -6.632 7.273 2.633 1.00 88.56 98 ASP A CA 1
ATOM 814 C C . ASP A 1 98 ? -7.174 8.691 2.356 1.00 88.56 98 ASP A C 1
ATOM 816 O O . ASP A 1 98 ? -8.309 8.992 2.704 1.00 88.56 98 ASP A O 1
ATOM 820 N N . ASN A 1 99 ? -6.405 9.560 1.697 1.00 90.19 99 ASN A N 1
ATOM 821 C CA . ASN A 1 99 ? -6.739 10.977 1.500 1.00 90.19 99 ASN A CA 1
ATOM 822 C C . ASN A 1 99 ? -6.832 11.396 0.018 1.00 90.19 99 ASN A C 1
ATOM 824 O O . ASN A 1 99 ? -6.916 12.584 -0.288 1.00 90.19 99 ASN A O 1
ATOM 828 N N . ILE A 1 100 ? -6.837 10.433 -0.907 1.00 90.81 100 ILE A N 1
ATOM 829 C CA . ILE A 1 100 ? -7.084 10.650 -2.342 1.00 90.81 100 ILE A CA 1
ATOM 830 C C . ILE A 1 100 ? -8.514 10.271 -2.727 1.00 90.81 100 ILE A C 1
ATOM 832 O O . ILE A 1 100 ? -9.143 9.434 -2.071 1.00 90.81 100 ILE A O 1
ATOM 836 N N . ILE A 1 101 ? -9.037 10.851 -3.807 1.00 91.56 101 ILE A N 1
ATOM 837 C CA . ILE A 1 101 ? -10.375 10.491 -4.302 1.00 91.56 101 ILE A CA 1
ATOM 838 C C . ILE A 1 101 ? -10.371 9.096 -4.947 1.00 91.56 101 ILE A C 1
ATOM 840 O O . ILE A 1 101 ? -9.320 8.558 -5.298 1.00 91.56 101 ILE A O 1
ATOM 844 N N . THR A 1 102 ? -11.549 8.493 -5.123 1.00 89.12 102 THR A N 1
ATOM 845 C CA . THR A 1 102 ? -11.678 7.130 -5.669 1.00 89.12 102 THR A CA 1
ATOM 846 C C . THR A 1 102 ? -11.026 6.976 -7.047 1.00 89.12 102 THR A C 1
ATOM 848 O O . THR A 1 102 ? -10.331 5.992 -7.273 1.00 89.12 102 THR A O 1
ATOM 851 N N . THR A 1 103 ? -11.145 7.958 -7.943 1.00 91.12 103 THR A N 1
ATOM 852 C CA . THR A 1 103 ? -10.513 7.900 -9.275 1.00 91.12 103 THR A CA 1
ATOM 853 C C . THR A 1 103 ? -8.985 7.887 -9.199 1.00 91.12 103 THR A C 1
ATOM 855 O O . THR A 1 103 ? -8.343 7.092 -9.878 1.00 91.12 103 THR A O 1
ATOM 858 N N . GLU A 1 104 ? -8.396 8.718 -8.332 1.00 90.75 104 GLU A N 1
ATOM 859 C CA . GLU A 1 104 ? -6.947 8.742 -8.081 1.00 90.75 104 GLU A CA 1
ATOM 860 C C . GLU A 1 104 ? -6.467 7.397 -7.499 1.00 90.75 104 GLU A C 1
ATOM 862 O O . GLU A 1 104 ? -5.370 6.931 -7.809 1.00 90.75 104 GLU A O 1
ATOM 867 N N . LEU A 1 105 ? -7.287 6.737 -6.672 1.00 91.44 105 LEU A N 1
ATOM 868 C CA . LEU A 1 105 ? -6.987 5.396 -6.162 1.00 91.44 105 LEU A CA 1
ATOM 869 C C . LEU A 1 105 ? -7.017 4.344 -7.275 1.00 91.44 105 LEU A C 1
ATOM 871 O O . LEU A 1 105 ? -6.098 3.538 -7.361 1.00 91.44 105 LEU A O 1
ATOM 875 N N . ILE A 1 106 ? -8.049 4.354 -8.121 1.00 91.75 106 ILE A N 1
ATOM 876 C CA . ILE A 1 106 ? -8.198 3.379 -9.209 1.00 91.75 106 ILE A CA 1
ATOM 877 C C . ILE A 1 106 ? -7.056 3.518 -10.220 1.00 91.75 106 ILE A C 1
ATOM 879 O O . ILE A 1 106 ? -6.509 2.508 -10.650 1.00 91.75 106 ILE A O 1
ATOM 883 N N . LEU A 1 107 ? -6.641 4.745 -10.553 1.00 91.44 107 LEU A N 1
ATOM 884 C CA . LEU A 1 107 ? -5.484 4.977 -11.424 1.00 91.44 107 LEU A CA 1
ATOM 885 C C . LEU A 1 107 ? -4.191 4.417 -10.819 1.00 91.44 107 LEU A C 1
ATOM 887 O O . LEU A 1 107 ? -3.438 3.742 -11.516 1.00 91.44 107 LEU A O 1
ATOM 891 N N . ASN A 1 108 ? -3.972 4.619 -9.515 1.00 90.69 108 ASN A N 1
ATOM 892 C CA . ASN A 1 108 ? -2.854 3.991 -8.809 1.00 90.69 108 ASN A CA 1
ATOM 893 C C . ASN A 1 108 ? -2.916 2.461 -8.876 1.00 90.69 108 ASN A C 1
ATOM 895 O O . ASN A 1 108 ? -1.905 1.826 -9.149 1.00 90.69 108 ASN A O 1
ATOM 899 N N . MET A 1 109 ? -4.087 1.871 -8.624 1.00 92.94 109 MET A N 1
ATOM 900 C CA . MET A 1 109 ? -4.268 0.418 -8.670 1.00 92.94 109 MET A CA 1
ATOM 901 C C . MET A 1 109 ? -4.006 -0.137 -10.071 1.00 92.94 109 MET A C 1
ATOM 903 O O . MET A 1 109 ? -3.357 -1.169 -10.201 1.00 92.94 109 MET A O 1
ATOM 907 N N . LEU A 1 110 ? -4.479 0.550 -11.114 1.00 93.69 110 LEU A N 1
ATOM 908 C CA . LEU A 1 110 ? -4.238 0.155 -12.497 1.00 93.69 110 LEU A CA 1
ATOM 909 C C . LEU A 1 110 ? -2.745 0.197 -12.828 1.00 93.69 110 LEU A C 1
ATOM 911 O O . LEU A 1 110 ? -2.230 -0.764 -13.385 1.00 93.69 110 LEU A O 1
ATOM 915 N N . ALA A 1 111 ? -2.050 1.274 -12.455 1.00 91.00 111 ALA A N 1
ATOM 916 C CA . ALA A 1 111 ? -0.612 1.383 -12.675 1.00 91.00 111 ALA A CA 1
ATOM 917 C C . ALA A 1 111 ? 0.154 0.265 -11.944 1.00 91.00 111 ALA A C 1
ATOM 919 O O . ALA A 1 111 ? 1.007 -0.387 -12.537 1.00 91.00 111 ALA A O 1
ATOM 920 N N . GLU A 1 112 ? -0.205 -0.026 -10.690 1.00 92.12 112 GLU A N 1
ATOM 921 C CA . GLU A 1 112 ? 0.396 -1.122 -9.921 1.00 92.12 112 GLU A CA 1
ATOM 922 C C . GLU A 1 112 ? 0.152 -2.497 -10.559 1.00 92.12 112 GLU A C 1
ATOM 924 O O . GLU A 1 112 ? 1.079 -3.304 -10.655 1.00 92.12 112 GLU A O 1
ATOM 929 N N . ALA A 1 113 ? -1.071 -2.760 -11.024 1.00 92.88 113 ALA A N 1
ATOM 930 C CA . ALA A 1 113 ? -1.417 -4.005 -11.702 1.00 92.88 113 ALA A CA 1
ATOM 931 C C . ALA A 1 113 ? -0.664 -4.160 -13.034 1.00 92.88 113 ALA A C 1
ATOM 933 O O . ALA A 1 113 ? -0.086 -5.211 -13.294 1.00 92.88 113 ALA A O 1
ATOM 934 N N . VAL A 1 114 ? -0.593 -3.100 -13.844 1.00 90.56 114 VAL A N 1
ATOM 935 C CA . VAL A 1 114 ? 0.139 -3.112 -15.120 1.00 90.56 114 VAL A CA 1
ATOM 936 C C . VAL A 1 114 ? 1.632 -3.349 -14.893 1.00 90.56 114 VAL A C 1
ATOM 938 O O . VAL A 1 114 ? 2.219 -4.205 -15.551 1.00 90.56 114 VAL A O 1
ATOM 941 N N . THR A 1 115 ? 2.253 -2.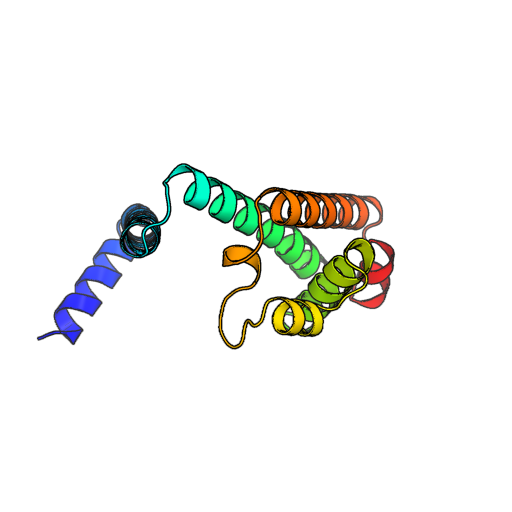660 -13.932 1.00 88.50 115 THR A N 1
ATOM 942 C CA . THR A 1 115 ? 3.673 -2.875 -13.617 1.00 88.50 115 THR A CA 1
ATOM 943 C C . THR A 1 115 ? 3.932 -4.305 -13.143 1.00 88.50 115 THR A C 1
ATOM 945 O O . THR A 1 115 ? 4.949 -4.891 -13.522 1.00 88.50 115 THR A O 1
ATOM 948 N N . LYS A 1 116 ? 3.020 -4.903 -12.365 1.00 90.44 116 LYS A N 1
ATOM 949 C CA . LYS A 1 116 ? 3.102 -6.315 -11.956 1.00 90.44 116 LYS A CA 1
ATOM 950 C C . LYS A 1 116 ? 3.076 -7.239 -13.174 1.00 90.44 116 LYS A C 1
ATOM 952 O O . LYS A 1 116 ? 3.950 -8.096 -13.305 1.00 90.44 116 LYS A O 1
ATOM 957 N N . ASP A 1 117 ? 2.111 -7.049 -14.069 1.00 89.81 117 ASP A N 1
ATOM 958 C CA . ASP A 1 117 ? 1.946 -7.884 -15.262 1.00 89.81 117 ASP A CA 1
ATOM 959 C C . ASP A 1 117 ? 3.172 -7.798 -16.183 1.00 89.81 117 ASP A C 1
ATOM 961 O O . ASP A 1 117 ? 3.670 -8.824 -16.649 1.00 89.81 117 ASP A O 1
ATOM 965 N N . ILE A 1 118 ? 3.727 -6.596 -16.374 1.00 86.69 118 ILE A N 1
ATOM 966 C CA . ILE A 1 118 ? 4.959 -6.389 -17.149 1.00 86.69 118 ILE A CA 1
ATOM 967 C C . ILE A 1 118 ? 6.165 -7.041 -16.456 1.00 86.69 118 ILE A C 1
ATOM 969 O O . ILE A 1 118 ? 6.949 -7.733 -17.111 1.00 86.69 118 ILE A O 1
ATOM 973 N N . THR A 1 119 ? 6.297 -6.878 -15.134 1.00 85.38 119 THR A N 1
ATOM 974 C CA . THR A 1 119 ? 7.388 -7.480 -14.344 1.00 85.38 119 THR A CA 1
ATOM 975 C C . THR A 1 119 ? 7.403 -9.003 -14.507 1.00 85.38 119 THR A C 1
ATOM 977 O O . THR A 1 119 ? 8.464 -9.589 -14.735 1.00 85.38 119 THR A O 1
ATOM 980 N N . ASN A 1 120 ? 6.226 -9.631 -14.455 1.00 86.00 120 ASN A N 1
ATOM 981 C CA . ASN A 1 120 ? 6.057 -11.071 -14.651 1.00 86.00 120 ASN A CA 1
ATOM 982 C C . ASN A 1 120 ? 6.339 -11.505 -16.093 1.00 86.00 120 ASN A C 1
ATOM 984 O O . ASN A 1 120 ? 6.981 -12.529 -16.312 1.00 86.00 120 ASN A O 1
ATOM 988 N N . ALA A 1 121 ? 5.886 -10.736 -17.085 1.00 85.19 121 ALA A N 1
ATOM 989 C CA . ALA A 1 121 ? 6.079 -11.079 -18.492 1.00 85.19 121 ALA A CA 1
ATOM 990 C C . ALA A 1 121 ? 7.558 -11.049 -18.912 1.00 85.19 121 ALA A C 1
ATOM 992 O O . ALA A 1 121 ? 7.992 -11.882 -19.709 1.00 85.19 121 ALA A O 1
ATOM 993 N N . ILE A 1 122 ? 8.332 -10.097 -18.385 1.00 81.25 122 ILE A N 1
ATOM 994 C CA . ILE A 1 122 ? 9.730 -9.876 -18.785 1.00 81.25 122 ILE A CA 1
ATOM 995 C C . ILE A 1 122 ? 10.721 -10.560 -17.821 1.00 81.25 122 ILE A C 1
ATOM 997 O O . ILE A 1 122 ? 11.901 -10.690 -18.143 1.00 81.25 122 ILE A O 1
ATOM 1001 N N . ASN A 1 123 ? 10.258 -11.066 -16.668 1.00 77.38 123 ASN A N 1
ATOM 1002 C CA . ASN A 1 123 ? 11.100 -11.622 -15.599 1.00 77.38 123 ASN A CA 1
ATOM 1003 C C . ASN A 1 123 ? 12.210 -10.650 -15.166 1.00 77.38 123 ASN A C 1
ATOM 1005 O O . ASN A 1 123 ? 13.375 -11.028 -15.024 1.00 77.38 123 ASN A O 1
ATOM 1009 N N . HIS A 1 124 ? 11.858 -9.376 -14.975 1.00 72.38 124 HIS A N 1
ATOM 1010 C CA . HIS A 1 124 ? 12.819 -8.372 -14.526 1.00 72.38 124 HIS A CA 1
ATOM 1011 C C . HIS A 1 124 ? 13.392 -8.741 -13.149 1.00 72.38 124 HIS A C 1
ATOM 1013 O O . HIS A 1 124 ? 12.656 -9.116 -12.234 1.00 72.38 124 HIS A O 1
ATOM 1019 N N . LEU A 1 125 ? 14.718 -8.636 -13.007 1.00 70.00 125 LEU A N 1
ATOM 1020 C CA . LEU A 1 125 ? 15.443 -8.928 -11.771 1.00 70.00 125 LEU A CA 1
ATOM 1021 C C . LEU A 1 125 ? 16.127 -7.662 -11.250 1.00 70.00 125 LEU A C 1
ATOM 1023 O O . LEU A 1 125 ? 17.012 -7.099 -11.895 1.00 70.00 125 LEU A O 1
ATOM 1027 N N . GLY A 1 126 ? 15.760 -7.255 -10.035 1.00 69.88 126 GLY A N 1
ATOM 1028 C CA . GLY A 1 126 ? 16.365 -6.115 -9.347 1.00 69.88 126 GLY A CA 1
ATOM 1029 C C . GLY A 1 126 ? 15.785 -4.749 -9.730 1.00 69.88 126 GLY A C 1
ATOM 1030 O O . GLY A 1 126 ? 14.967 -4.608 -10.635 1.00 69.88 126 GLY A O 1
ATOM 1031 N N . LEU A 1 127 ? 16.218 -3.720 -8.995 1.00 74.12 127 LEU A N 1
ATOM 1032 C CA . LEU A 1 127 ? 15.643 -2.373 -9.040 1.00 74.12 127 LEU A CA 1
ATOM 1033 C C . LEU A 1 127 ? 15.658 -1.725 -10.435 1.00 74.12 127 LEU A C 1
ATOM 1035 O O . LEU A 1 127 ? 14.644 -1.178 -10.856 1.00 74.12 127 LEU A O 1
ATOM 1039 N N . GLU A 1 128 ? 16.793 -1.757 -11.138 1.00 78.31 128 GLU A N 1
ATOM 1040 C CA . GLU A 1 128 ? 16.938 -1.062 -12.429 1.00 78.31 128 GLU A CA 1
ATOM 1041 C C . GLU A 1 128 ? 16.118 -1.709 -13.547 1.00 78.31 128 GLU A C 1
ATOM 1043 O O . GLU A 1 128 ? 15.605 -1.015 -14.419 1.00 78.31 128 GLU A O 1
ATOM 1048 N N . GLU A 1 129 ? 15.944 -3.028 -13.501 1.00 76.06 129 GLU A N 1
ATOM 1049 C CA . GLU A 1 129 ? 15.090 -3.743 -14.446 1.00 76.06 129 GLU 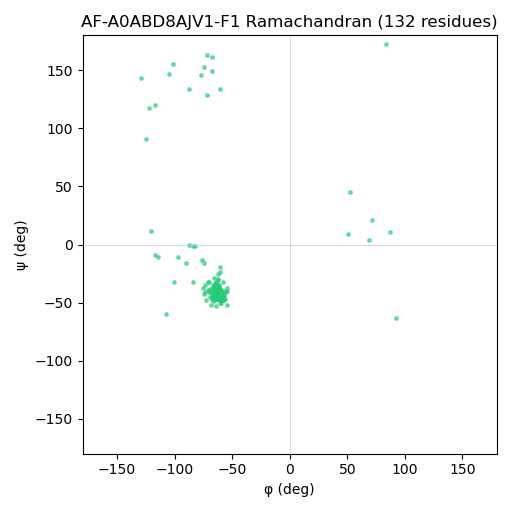A CA 1
ATOM 1050 C C . GLU A 1 129 ? 13.608 -3.499 -14.132 1.00 76.06 129 GLU A C 1
ATOM 1052 O O . GLU A 1 129 ? 12.843 -3.172 -15.034 1.00 76.06 129 GLU A O 1
ATOM 1057 N N . ASN A 1 130 ? 13.217 -3.519 -12.853 1.00 74.31 130 ASN A N 1
ATOM 1058 C CA . ASN A 1 130 ? 11.840 -3.218 -12.445 1.00 74.31 130 ASN A CA 1
ATOM 1059 C C . ASN A 1 130 ? 11.416 -1.781 -12.794 1.00 74.31 130 ASN A C 1
ATOM 1061 O O . ASN A 1 130 ? 10.247 -1.545 -13.085 1.00 74.31 130 ASN A O 1
ATOM 1065 N N . LYS A 1 131 ? 12.351 -0.821 -12.829 1.00 76.88 131 LYS A N 1
ATOM 1066 C CA . LYS A 1 131 ? 12.072 0.544 -13.311 1.00 76.88 131 LYS A CA 1
A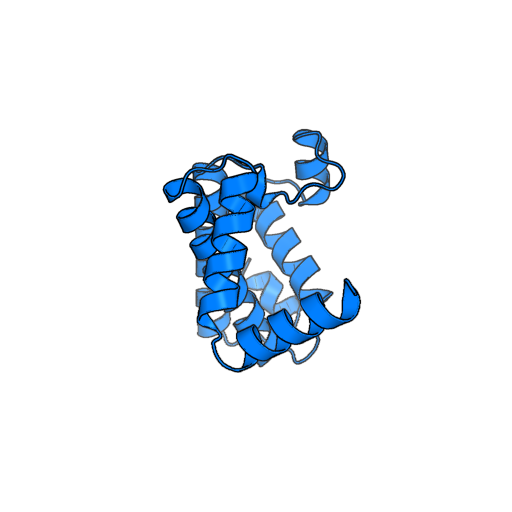TOM 1067 C C . LYS A 1 131 ? 11.652 0.599 -14.780 1.00 76.88 131 LYS A C 1
ATOM 1069 O O . LYS A 1 131 ? 10.969 1.540 -15.149 1.00 76.88 131 LYS A O 1
ATOM 1074 N N . LYS A 1 132 ? 12.039 -0.371 -15.617 1.00 78.50 132 LYS A N 1
ATOM 1075 C CA . LYS A 1 132 ? 11.617 -0.418 -17.030 1.00 78.50 132 LYS A CA 1
ATOM 1076 C C . LYS A 1 132 ? 10.159 -0.854 -17.199 1.00 78.50 132 LYS A C 1
ATOM 1078 O O . LYS A 1 132 ? 9.609 -0.699 -18.282 1.00 78.50 132 LYS A O 1
ATOM 1083 N N . SER A 1 133 ? 9.560 -1.432 -16.156 1.00 75.62 133 SER A N 1
ATOM 1084 C CA . SER A 1 133 ? 8.149 -1.845 -16.127 1.00 75.62 133 SER A CA 1
ATOM 1085 C C . SER A 1 133 ? 7.192 -0.734 -15.676 1.00 75.62 133 SER A C 1
ATOM 1087 O O . SER A 1 133 ? 5.989 -0.978 -15.557 1.00 75.62 133 SER A O 1
ATOM 1089 N N . ILE A 1 134 ? 7.732 0.445 -15.357 1.00 76.31 134 ILE A N 1
ATOM 1090 C CA . ILE A 1 134 ? 7.021 1.639 -14.888 1.00 76.31 134 ILE A CA 1
ATOM 1091 C C . ILE A 1 134 ? 6.989 2.653 -16.028 1.00 76.31 134 ILE A C 1
ATOM 1093 O O . ILE A 1 134 ? 5.892 3.191 -16.288 1.00 76.31 134 ILE A O 1
#

pLDDT: mean 86.48, std 6.97, range [58.03, 94.12]